Protein AF-A0A7C0V6V2-F1 (afdb_monomer)

pLDDT: mean 91.7, std 11.68, range [39.81, 98.38]

Mean predicted aligned error: 4.24 Å

Secondary structure (DSSP, 8-state):
--------HHHHHHHHHHHHHHHT--HHHHHHHHHHTSS-TT-HHHHHHHHHHTTT-TT--HHHHHHHHHHHHHHHHTT-

Structure (mmCIF, N/CA/C/O backbone):
data_AF-A0A7C0V6V2-F1
#
_entry.id   AF-A0A7C0V6V2-F1
#
loop_
_atom_site.group_PDB
_atom_site.id
_atom_site.type_symbol
_atom_site.label_atom_id
_atom_site.label_alt_id
_atom_site.label_comp_id
_atom_site.label_asym_id
_atom_site.label_entity_id
_atom_site.label_seq_id
_atom_site.pdbx_PDB_ins_code
_atom_site.Cartn_x
_atom_site.Cartn_y
_atom_site.Cartn_z
_atom_site.occupancy
_atom_site.B_iso_or_equiv
_atom_site.auth_seq_id
_atom_site.auth_comp_id
_atom_site.auth_asym_id
_atom_site.auth_atom_id
_atom_site.pdbx_PDB_model_num
ATOM 1 N N . MET A 1 1 ? -20.749 16.523 22.219 1.00 39.81 1 MET A N 1
ATOM 2 C CA . MET A 1 1 ? -20.365 15.253 21.572 1.00 39.81 1 MET A CA 1
ATOM 3 C C . MET A 1 1 ? -19.414 15.638 20.447 1.00 39.81 1 MET A C 1
ATOM 5 O O . MET A 1 1 ? -19.876 16.215 19.473 1.00 39.81 1 MET A O 1
ATOM 9 N N . ASN A 1 2 ? -18.098 15.509 20.642 1.00 43.00 2 ASN A N 1
ATOM 10 C CA . ASN A 1 2 ? -17.149 15.777 19.556 1.00 43.00 2 ASN A CA 1
ATOM 11 C C . ASN A 1 2 ? -17.291 14.625 18.558 1.00 43.00 2 ASN A C 1
ATOM 13 O O . ASN A 1 2 ? -17.146 13.483 18.994 1.00 43.00 2 ASN A O 1
ATOM 17 N N . PRO A 1 3 ? -17.592 14.868 17.272 1.00 49.28 3 PRO A N 1
ATOM 18 C CA . PRO A 1 3 ? -17.458 13.815 16.286 1.00 49.28 3 PRO A CA 1
ATOM 19 C C . PRO A 1 3 ? -15.960 13.532 16.196 1.00 49.28 3 PRO A C 1
ATOM 21 O O . PRO A 1 3 ? -15.198 14.349 15.679 1.00 49.28 3 PRO A O 1
ATOM 24 N N . GLU A 1 4 ? -15.514 12.432 16.803 1.00 57.22 4 GLU A N 1
ATOM 25 C CA . GLU A 1 4 ? -14.178 11.903 16.558 1.00 57.22 4 GLU A CA 1
ATOM 26 C C . GLU A 1 4 ? -14.022 11.836 15.037 1.00 57.22 4 GLU A C 1
ATOM 28 O O . GLU A 1 4 ? -14.821 11.189 14.358 1.00 57.22 4 GLU A O 1
ATOM 33 N N . LYS A 1 5 ? -13.082 12.613 14.480 1.00 58.97 5 LYS A N 1
ATOM 34 C CA . LYS A 1 5 ? -12.821 12.611 13.040 1.00 58.97 5 LYS A CA 1
ATOM 35 C C . LYS A 1 5 ? -12.514 11.172 12.651 1.00 58.97 5 LYS A C 1
ATOM 37 O O . LYS A 1 5 ? -11.470 10.650 13.036 1.00 58.97 5 LYS A O 1
ATOM 42 N N . GLN A 1 6 ? -13.427 10.548 11.917 1.00 70.94 6 GLN A N 1
ATOM 43 C CA . GLN A 1 6 ? -13.214 9.225 11.362 1.00 70.94 6 GLN A CA 1
ATOM 44 C C . GLN A 1 6 ? -11.954 9.293 10.497 1.00 70.94 6 GLN A C 1
ATOM 46 O O . GLN A 1 6 ? -11.876 10.100 9.570 1.00 70.94 6 GLN A O 1
ATOM 51 N N . VAL A 1 7 ? -10.930 8.525 10.871 1.00 82.69 7 VAL A N 1
ATOM 52 C CA . VAL A 1 7 ? -9.680 8.469 10.114 1.00 82.69 7 VAL A CA 1
ATOM 53 C C . VAL A 1 7 ? -9.984 7.800 8.781 1.00 82.69 7 VAL A C 1
ATOM 55 O O . VAL A 1 7 ? -10.499 6.683 8.743 1.00 82.69 7 VAL A O 1
ATOM 58 N N . ASP A 1 8 ? -9.679 8.493 7.690 1.00 93.75 8 ASP A N 1
ATOM 59 C CA . ASP A 1 8 ? -9.753 7.925 6.350 1.00 93.75 8 ASP A CA 1
ATOM 60 C C . ASP A 1 8 ? -8.517 7.048 6.116 1.00 93.75 8 ASP A C 1
ATOM 62 O O . ASP A 1 8 ? -7.452 7.513 5.698 1.00 93.75 8 ASP A O 1
ATOM 66 N N . TRP A 1 9 ? -8.653 5.762 6.434 1.00 96.06 9 TRP A N 1
ATOM 67 C CA . TRP A 1 9 ? -7.569 4.794 6.306 1.00 96.06 9 TRP A CA 1
ATOM 68 C C . TRP A 1 9 ? -7.097 4.606 4.870 1.00 96.06 9 TRP A C 1
ATOM 70 O O . TRP A 1 9 ? -5.911 4.349 4.672 1.00 96.06 9 TRP A O 1
ATOM 80 N N . PHE A 1 10 ? -7.968 4.803 3.875 1.00 97.06 10 PHE A N 1
ATOM 81 C CA . PHE A 1 10 ? -7.548 4.806 2.476 1.00 97.06 10 PHE A CA 1
ATOM 82 C C . PHE A 1 10 ? -6.570 5.949 2.218 1.00 97.06 10 PHE A C 1
ATOM 84 O O . PHE A 1 10 ? -5.498 5.737 1.652 1.00 97.06 10 PHE A O 1
ATOM 91 N N . GLN A 1 11 ? -6.894 7.156 2.681 1.00 97.31 11 GLN A N 1
ATOM 92 C CA . GLN A 1 11 ? -6.021 8.310 2.493 1.00 97.31 11 GLN A CA 1
ATOM 93 C C . GLN A 1 11 ? -4.682 8.161 3.233 1.00 97.31 11 GLN A C 1
ATOM 95 O O . GLN A 1 11 ? -3.650 8.587 2.703 1.00 97.31 11 GLN A O 1
ATOM 100 N N . GLU A 1 12 ? -4.678 7.551 4.421 1.00 96.25 12 GLU A N 1
ATOM 101 C CA . GLU A 1 12 ? -3.448 7.237 5.163 1.00 96.25 12 GLU A CA 1
ATOM 102 C C . GLU A 1 12 ? -2.595 6.188 4.440 1.00 96.25 12 GLU A C 1
ATOM 104 O O . GLU A 1 12 ? -1.397 6.400 4.232 1.00 96.25 12 GLU A O 1
ATOM 109 N N . GLY A 1 13 ? -3.217 5.108 3.961 1.00 97.38 13 GLY A N 1
ATOM 110 C CA . GLY A 1 13 ? -2.559 4.107 3.127 1.00 97.38 13 GLY A CA 1
ATOM 111 C C . GLY A 1 13 ? -1.958 4.716 1.864 1.00 97.38 13 GLY A C 1
ATOM 112 O O . GLY A 1 13 ? -0.797 4.478 1.550 1.00 97.38 13 GLY A O 1
ATOM 113 N N . TYR A 1 14 ? -2.703 5.585 1.179 1.00 98.06 14 TYR A N 1
ATOM 114 C CA . TYR A 1 14 ? -2.241 6.280 -0.023 1.00 98.06 14 TYR A CA 1
ATOM 115 C C . TYR A 1 14 ? -1.024 7.174 0.241 1.00 98.06 14 TYR A C 1
ATOM 117 O O . TYR A 1 14 ? -0.085 7.207 -0.556 1.00 98.06 14 TYR A O 1
ATOM 125 N N . ARG A 1 15 ? -0.990 7.888 1.374 1.00 97.50 15 ARG A N 1
ATOM 126 C CA . ARG A 1 15 ? 0.189 8.680 1.765 1.00 97.50 15 ARG A CA 1
ATOM 127 C C . ARG A 1 15 ? 1.401 7.792 2.026 1.00 97.50 15 ARG A C 1
ATOM 129 O O . ARG A 1 15 ? 2.488 8.124 1.557 1.00 97.50 15 ARG A O 1
ATOM 136 N N . ALA A 1 16 ? 1.208 6.673 2.722 1.00 96.62 16 ALA A N 1
ATOM 137 C CA . ALA A 1 16 ? 2.273 5.709 2.972 1.00 96.62 16 ALA A CA 1
ATOM 138 C C . ALA A 1 16 ? 2.792 5.083 1.668 1.00 96.62 16 ALA A C 1
ATOM 140 O O . ALA A 1 16 ? 3.996 5.077 1.439 1.00 96.62 16 ALA A O 1
ATOM 141 N N . GLY A 1 17 ? 1.899 4.665 0.767 1.00 97.00 17 GLY A N 1
ATOM 142 C CA . GLY A 1 17 ? 2.268 4.114 -0.539 1.00 97.00 17 GLY A CA 1
ATOM 143 C C . GLY A 1 17 ? 3.015 5.115 -1.416 1.00 97.00 17 GLY A C 1
ATOM 144 O O . GLY A 1 17 ? 3.964 4.745 -2.095 1.00 97.00 17 GLY A O 1
ATOM 145 N N . LYS A 1 18 ? 2.672 6.409 -1.349 1.00 97.62 18 LYS A N 1
ATOM 146 C CA . LYS A 1 18 ? 3.435 7.465 -2.034 1.00 97.62 18 LYS A CA 1
ATOM 147 C C . LYS A 1 18 ? 4.858 7.611 -1.505 1.00 97.62 18 LYS A C 1
ATOM 149 O O . LYS A 1 18 ? 5.763 7.866 -2.296 1.00 97.62 18 LYS A O 1
ATOM 154 N N . ALA A 1 19 ? 5.039 7.532 -0.188 1.00 96.44 19 ALA A N 1
ATOM 155 C CA . ALA A 1 19 ? 6.361 7.608 0.423 1.00 96.44 19 ALA A CA 1
ATOM 156 C C . ALA A 1 19 ? 7.189 6.373 0.053 1.00 96.44 19 ALA A C 1
ATOM 158 O O . ALA A 1 19 ? 8.289 6.526 -0.475 1.00 96.44 19 ALA A O 1
ATOM 159 N N . PHE A 1 20 ? 6.597 5.187 0.217 1.00 95.69 20 PHE A N 1
ATOM 160 C CA . PHE A 1 20 ? 7.198 3.912 -0.151 1.00 95.69 20 PHE A CA 1
ATOM 161 C C . PHE A 1 20 ? 7.651 3.916 -1.614 1.00 95.69 20 PHE A C 1
ATOM 163 O O . PHE A 1 20 ? 8.836 3.776 -1.894 1.00 95.69 20 PHE A O 1
ATOM 170 N N . ALA A 1 21 ? 6.742 4.212 -2.547 1.00 96.00 21 ALA A N 1
ATOM 171 C CA . ALA A 1 21 ? 7.034 4.183 -3.977 1.00 96.00 21 ALA A CA 1
ATOM 172 C C . ALA A 1 21 ? 8.119 5.173 -4.423 1.00 96.00 21 ALA A C 1
ATOM 174 O O . ALA A 1 21 ? 8.798 4.939 -5.416 1.00 96.00 21 ALA A O 1
ATOM 175 N N . ARG A 1 22 ? 8.271 6.296 -3.713 1.00 94.56 22 ARG A N 1
ATOM 176 C CA . ARG A 1 22 ? 9.217 7.351 -4.086 1.00 94.56 22 ARG A CA 1
ATOM 177 C C . ARG A 1 22 ? 10.606 7.168 -3.479 1.00 94.56 22 ARG A C 1
ATOM 179 O O . ARG A 1 22 ? 11.570 7.654 -4.068 1.00 94.56 22 ARG A O 1
ATOM 186 N N . PHE A 1 23 ? 10.695 6.585 -2.286 1.00 94.75 23 PHE A N 1
ATOM 187 C CA . PHE A 1 23 ? 11.915 6.631 -1.475 1.00 94.75 23 PHE A CA 1
ATOM 188 C C . PHE A 1 23 ? 12.411 5.269 -0.991 1.00 94.75 23 PHE A C 1
ATOM 190 O O . PHE A 1 23 ? 13.578 5.178 -0.623 1.00 94.75 23 PHE A O 1
ATOM 197 N N . GLU A 1 24 ? 11.554 4.249 -0.957 1.00 91.69 24 GLU A N 1
ATOM 198 C CA . GLU A 1 24 ? 11.871 2.948 -0.353 1.00 91.69 24 GLU A CA 1
ATOM 199 C C . GLU A 1 24 ? 11.865 1.824 -1.390 1.00 91.69 24 GLU A C 1
ATOM 201 O O . GLU A 1 24 ? 12.766 0.994 -1.376 1.00 91.69 24 GLU A O 1
ATOM 206 N N . ALA A 1 25 ? 10.882 1.829 -2.292 1.00 92.25 25 ALA A N 1
ATOM 207 C CA . ALA A 1 25 ? 10.633 0.737 -3.216 1.00 92.25 25 ALA A CA 1
ATOM 208 C C . ALA A 1 25 ? 11.619 0.714 -4.387 1.00 92.25 25 ALA A C 1
ATOM 210 O O . ALA A 1 25 ? 11.846 1.740 -5.039 1.00 92.25 25 ALA A O 1
ATOM 211 N N . ASP A 1 26 ? 12.117 -0.474 -4.721 1.00 93.94 26 ASP A N 1
ATOM 212 C CA . ASP A 1 26 ? 12.740 -0.711 -6.021 1.00 93.94 26 ASP A CA 1
ATOM 213 C C . ASP A 1 26 ? 11.701 -1.019 -7.125 1.00 93.94 26 ASP A C 1
ATOM 215 O O . ASP A 1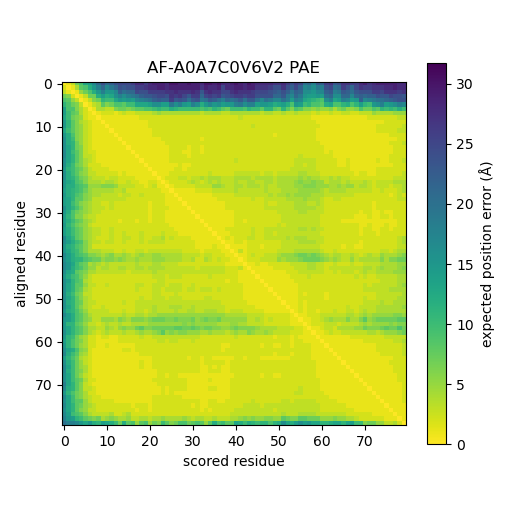 26 ? 10.485 -1.074 -6.901 1.00 93.94 26 ASP A O 1
ATOM 219 N N . TYR A 1 27 ? 12.173 -1.175 -8.367 1.00 92.56 27 TYR A N 1
ATOM 220 C CA . TYR A 1 27 ? 11.295 -1.463 -9.503 1.00 92.56 27 TYR A CA 1
ATOM 221 C C . TYR A 1 27 ? 10.559 -2.803 -9.357 1.00 92.56 27 TYR A C 1
ATOM 223 O O . TYR A 1 27 ? 9.389 -2.892 -9.734 1.00 92.56 27 TYR A O 1
ATOM 231 N N . ASP A 1 28 ? 11.212 -3.835 -8.819 1.00 95.06 28 ASP A N 1
ATOM 232 C CA . ASP A 1 28 ? 10.635 -5.176 -8.697 1.00 95.06 28 ASP A CA 1
ATOM 233 C C . ASP A 1 28 ? 9.550 -5.210 -7.619 1.00 95.06 28 ASP A C 1
ATOM 235 O O . ASP A 1 28 ? 8.494 -5.825 -7.808 1.00 95.06 28 ASP A O 1
ATOM 239 N N . GLU A 1 29 ? 9.769 -4.487 -6.525 1.00 94.81 29 GLU A N 1
ATOM 240 C CA . GLU A 1 29 ? 8.805 -4.259 -5.458 1.00 94.81 29 GLU A CA 1
ATOM 241 C C . GLU A 1 29 ? 7.574 -3.496 -5.962 1.00 94.81 29 GLU A C 1
ATOM 243 O O . GLU A 1 29 ? 6.437 -3.935 -5.749 1.00 94.81 29 GLU A O 1
ATOM 248 N N . LEU A 1 30 ? 7.773 -2.408 -6.714 1.00 94.81 30 LEU A N 1
ATOM 249 C CA . LEU A 1 30 ? 6.675 -1.679 -7.355 1.00 94.81 30 LEU A CA 1
ATOM 250 C C . LEU A 1 30 ? 5.925 -2.542 -8.374 1.00 94.81 30 LEU A C 1
ATOM 2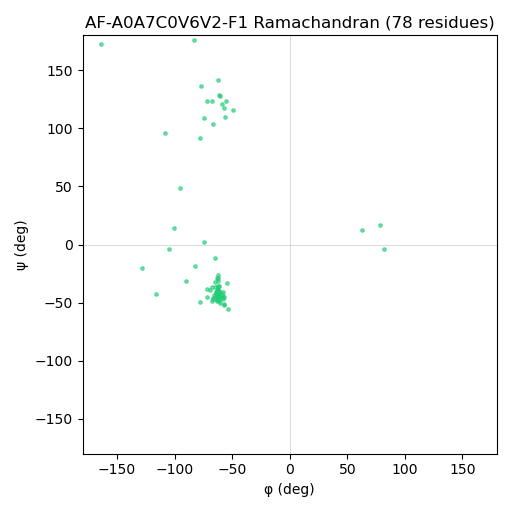52 O O . LEU A 1 30 ? 4.692 -2.554 -8.383 1.00 94.81 30 LEU A O 1
ATOM 256 N N . ALA A 1 31 ? 6.643 -3.309 -9.194 1.00 95.62 31 ALA A N 1
ATOM 257 C CA . ALA A 1 31 ? 6.049 -4.223 -10.162 1.00 95.62 31 ALA A CA 1
ATOM 258 C C . ALA A 1 31 ? 5.271 -5.357 -9.477 1.00 95.62 31 ALA A C 1
ATOM 260 O O . ALA A 1 31 ? 4.279 -5.853 -10.018 1.00 95.62 31 ALA A O 1
ATOM 261 N N . ALA A 1 32 ? 5.702 -5.809 -8.297 1.00 96.56 32 ALA A N 1
ATOM 262 C CA . ALA A 1 32 ? 4.976 -6.797 -7.506 1.00 96.56 32 ALA A CA 1
ATOM 263 C C . ALA A 1 32 ? 3.647 -6.227 -6.991 1.00 96.56 32 ALA A C 1
ATOM 265 O O . ALA A 1 32 ? 2.610 -6.869 -7.171 1.00 96.56 32 ALA A O 1
ATOM 266 N N . VAL A 1 33 ? 3.653 -5.011 -6.433 1.00 96.25 33 VAL A N 1
ATOM 267 C CA . VAL A 1 33 ? 2.425 -4.321 -5.997 1.00 96.25 33 VAL A CA 1
ATOM 268 C C . VAL A 1 33 ? 1.498 -4.054 -7.185 1.00 96.25 33 VAL A C 1
ATOM 270 O O . VAL A 1 33 ? 0.303 -4.335 -7.100 1.00 96.25 33 VAL A O 1
ATOM 273 N N . TYR A 1 34 ? 2.038 -3.575 -8.311 1.00 96.00 34 TYR A N 1
ATOM 274 C CA . TYR A 1 34 ? 1.274 -3.305 -9.531 1.00 96.00 34 TYR A CA 1
ATOM 275 C C . TYR A 1 34 ? 0.544 -4.554 -10.040 1.00 96.00 34 TYR A C 1
ATOM 277 O O . TYR A 1 34 ? -0.658 -4.512 -10.296 1.00 96.00 34 TYR A O 1
ATOM 285 N N . ARG A 1 35 ? 1.244 -5.694 -10.108 1.00 96.06 35 ARG A N 1
ATOM 286 C CA . ARG A 1 35 ? 0.658 -6.979 -10.525 1.00 96.06 35 ARG A CA 1
ATOM 287 C C . ARG A 1 35 ? -0.362 -7.522 -9.526 1.00 96.06 35 ARG A 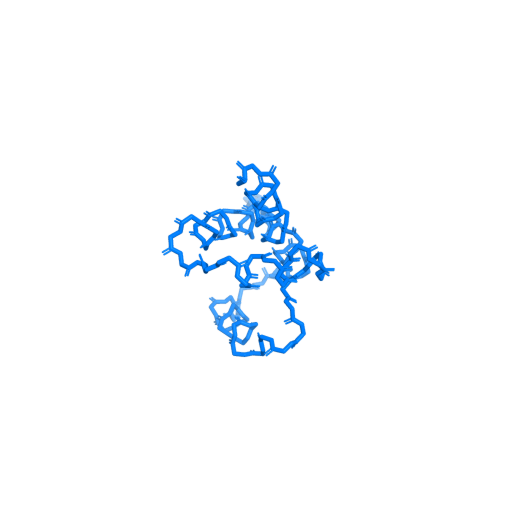C 1
ATOM 289 O O . ARG A 1 35 ? -1.346 -8.130 -9.937 1.00 9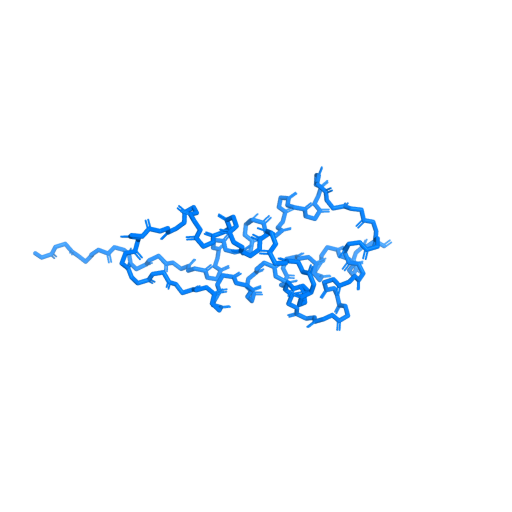6.06 35 ARG A O 1
ATOM 296 N N . ALA A 1 36 ? -0.122 -7.338 -8.229 1.00 96.25 36 ALA A N 1
ATOM 297 C CA . ALA A 1 36 ? -0.987 -7.855 -7.172 1.00 96.25 36 ALA A CA 1
ATOM 298 C C . ALA A 1 36 ? -2.212 -6.969 -6.887 1.00 96.25 36 ALA A C 1
ATOM 300 O O . ALA A 1 36 ? -3.150 -7.424 -6.231 1.00 96.25 36 ALA A O 1
ATOM 301 N N . GLY A 1 37 ? -2.195 -5.697 -7.300 1.00 95.44 37 GLY A N 1
ATOM 302 C CA . GLY A 1 37 ? -3.238 -4.718 -6.973 1.00 95.44 37 GLY A CA 1
ATOM 303 C C . GLY A 1 37 ? -3.368 -4.418 -5.471 1.00 95.44 37 GLY A C 1
ATOM 304 O O . GLY A 1 37 ? -4.368 -3.857 -5.032 1.00 95.44 37 GLY A O 1
ATOM 305 N N . SER A 1 38 ? -2.395 -4.849 -4.671 1.00 95.81 38 SER A N 1
ATOM 306 C CA . SER A 1 38 ? -2.396 -4.839 -3.206 1.00 95.81 38 SER A CA 1
ATOM 307 C C . SER A 1 38 ? -0.965 -5.043 -2.693 1.00 95.81 38 SER A C 1
ATOM 309 O O . SER A 1 38 ? -0.066 -5.349 -3.479 1.00 95.81 38 SER A O 1
ATOM 311 N N . ILE A 1 39 ? -0.732 -4.921 -1.382 1.00 94.75 39 ILE A N 1
ATOM 312 C CA . ILE A 1 39 ? 0.508 -5.421 -0.768 1.00 94.75 39 ILE A CA 1
ATOM 313 C C . ILE A 1 39 ? 0.650 -6.923 -1.124 1.00 94.75 39 ILE A C 1
ATOM 315 O O . ILE A 1 39 ? -0.268 -7.692 -0.833 1.00 94.75 39 ILE A O 1
ATOM 319 N N . PRO A 1 40 ? 1.748 -7.393 -1.744 1.00 95.69 40 PRO A N 1
ATOM 320 C CA . PRO A 1 40 ? 1.872 -8.783 -2.202 1.00 95.69 40 PRO A CA 1
ATOM 321 C C . PRO A 1 40 ? 1.800 -9.796 -1.060 1.00 95.69 40 PRO A C 1
ATOM 323 O O . PRO A 1 40 ? 2.354 -9.545 0.003 1.00 95.69 40 PRO A O 1
ATOM 326 N N . THR A 1 41 ? 1.149 -10.952 -1.239 1.00 88.31 41 THR A N 1
ATOM 327 C CA . THR A 1 41 ? 0.917 -11.936 -0.154 1.00 88.31 41 THR A CA 1
ATOM 328 C C . THR A 1 41 ? 2.189 -12.387 0.573 1.00 88.31 41 THR A C 1
ATOM 330 O O . THR A 1 41 ? 2.135 -12.563 1.777 1.00 88.31 41 THR A O 1
ATOM 333 N N . GLY A 1 42 ? 3.340 -12.480 -0.102 1.00 90.25 42 GLY A N 1
ATOM 334 C CA . GLY A 1 42 ? 4.616 -12.852 0.534 1.00 90.25 42 GLY A CA 1
ATOM 335 C C . GLY A 1 42 ? 5.271 -11.764 1.398 1.00 90.25 42 GLY A C 1
ATOM 336 O O . GLY A 1 42 ? 6.374 -11.966 1.892 1.00 90.25 42 GLY A O 1
ATOM 337 N N . TRP A 1 43 ? 4.640 -10.598 1.562 1.00 94.06 43 TRP A N 1
ATOM 338 C CA .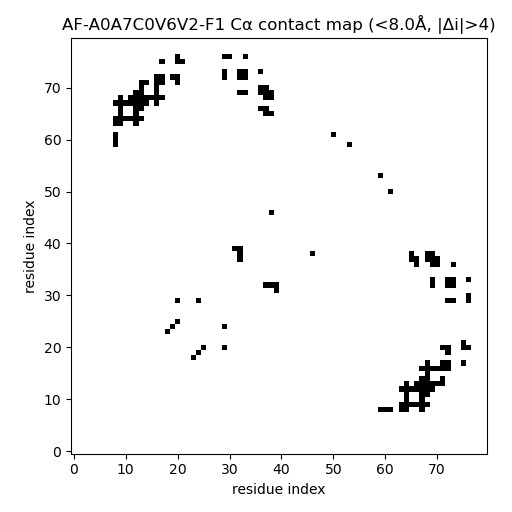 TRP A 1 43 ? 5.161 -9.477 2.354 1.00 94.06 43 TRP A CA 1
ATOM 339 C C . TRP A 1 43 ? 4.608 -9.495 3.785 1.00 94.06 43 TRP A C 1
ATOM 341 O O . TRP A 1 43 ? 4.096 -8.493 4.291 1.00 94.06 43 TRP A O 1
ATOM 351 N N . ASP A 1 44 ? 4.666 -10.654 4.438 1.00 93.62 44 ASP A N 1
ATOM 352 C CA . ASP A 1 44 ? 4.084 -10.856 5.770 1.00 93.62 44 ASP A CA 1
ATOM 353 C C . ASP A 1 44 ? 4.722 -9.955 6.831 1.00 93.62 44 ASP A C 1
ATOM 355 O O . ASP A 1 44 ? 4.017 -9.420 7.686 1.00 93.62 44 ASP A O 1
ATOM 359 N N . ILE A 1 45 ? 6.036 -9.719 6.737 1.00 93.25 45 ILE A N 1
ATOM 360 C CA . ILE A 1 45 ? 6.758 -8.809 7.639 1.00 93.25 45 ILE A CA 1
ATOM 361 C C . ILE A 1 45 ? 6.205 -7.386 7.505 1.00 93.25 45 ILE A C 1
ATOM 363 O O . ILE A 1 45 ? 5.815 -6.785 8.502 1.00 93.25 45 ILE A O 1
ATOM 367 N N . TYR A 1 46 ? 6.062 -6.884 6.276 1.00 92.62 46 TYR A N 1
ATOM 368 C CA . TYR A 1 46 ? 5.529 -5.543 6.023 1.00 92.62 46 TYR A CA 1
ATOM 369 C C . TYR A 1 46 ? 4.081 -5.393 6.515 1.00 92.62 46 TYR A C 1
ATOM 371 O O . TYR A 1 46 ? 3.718 -4.411 7.166 1.00 92.62 46 TYR A O 1
ATOM 379 N N . ARG A 1 47 ? 3.239 -6.409 6.271 1.00 94.44 47 ARG A N 1
ATOM 380 C CA . ARG A 1 47 ? 1.872 -6.449 6.812 1.00 94.44 47 ARG A CA 1
ATOM 381 C C . ARG A 1 47 ? 1.865 -6.409 8.338 1.00 94.44 47 ARG A C 1
ATOM 383 O O . ARG A 1 47 ? 1.083 -5.656 8.920 1.00 94.44 47 ARG A O 1
ATOM 390 N N . ALA A 1 48 ? 2.712 -7.213 8.978 1.00 94.81 48 ALA A N 1
ATOM 391 C CA . ALA A 1 48 ? 2.814 -7.282 10.429 1.00 94.81 48 ALA A CA 1
ATOM 392 C C . ALA A 1 48 ? 3.279 -5.948 11.027 1.00 94.81 48 ALA A C 1
ATOM 394 O O . ALA A 1 48 ? 2.734 -5.522 12.042 1.00 94.81 48 ALA A O 1
ATOM 395 N N . GLU A 1 49 ? 4.213 -5.248 10.383 1.00 94.69 49 GLU A N 1
ATOM 396 C CA . GLU A 1 49 ? 4.656 -3.916 10.805 1.00 94.69 49 GLU A CA 1
ATOM 397 C C . GLU A 1 49 ? 3.524 -2.885 10.771 1.00 94.69 49 GLU A C 1
ATOM 399 O O . GLU A 1 49 ? 3.352 -2.135 11.735 1.00 94.69 49 GLU A O 1
ATOM 404 N N . ILE A 1 50 ? 2.714 -2.870 9.706 1.00 94.31 50 ILE A N 1
ATOM 405 C CA . ILE A 1 50 ? 1.545 -1.982 9.605 1.00 94.31 50 ILE A CA 1
ATOM 406 C C . ILE A 1 50 ? 0.527 -2.315 10.702 1.00 94.31 50 ILE A C 1
ATOM 408 O O . ILE A 1 50 ? 0.062 -1.421 11.412 1.00 94.31 50 ILE A O 1
ATOM 412 N N . LEU A 1 51 ? 0.198 -3.599 10.867 1.00 94.38 51 LEU A N 1
ATOM 413 C CA . LEU A 1 51 ? -0.748 -4.055 11.888 1.00 94.38 51 LEU A CA 1
ATOM 414 C C . LEU A 1 51 ? -0.262 -3.711 13.300 1.00 94.38 51 LEU A C 1
ATOM 416 O O . LEU A 1 51 ? -1.051 -3.256 14.123 1.00 94.38 51 LEU A O 1
ATOM 420 N N . ASN A 1 52 ? 1.035 -3.870 13.569 1.00 96.00 52 ASN A N 1
ATOM 421 C CA . ASN A 1 52 ? 1.634 -3.537 14.855 1.00 96.00 52 ASN A CA 1
ATOM 422 C C . ASN A 1 52 ? 1.659 -2.019 15.102 1.00 96.00 52 ASN A C 1
ATOM 424 O O . ASN A 1 52 ? 1.371 -1.568 16.207 1.00 96.00 52 ASN A O 1
ATOM 428 N N . ARG A 1 53 ? 1.935 -1.209 14.070 1.00 94.06 53 ARG A N 1
ATOM 429 C CA . ARG A 1 53 ? 1.908 0.263 14.155 1.00 94.06 53 ARG A CA 1
ATOM 430 C C . ARG A 1 53 ? 0.525 0.803 14.519 1.00 94.06 53 ARG A C 1
ATOM 432 O O . ARG A 1 53 ? 0.430 1.800 15.230 1.00 94.06 53 ARG A O 1
ATOM 439 N N . HIS A 1 54 ? -0.531 0.159 14.030 1.00 93.12 54 HIS A N 1
ATOM 440 C CA . HIS A 1 54 ? -1.919 0.540 14.301 1.00 93.12 54 HIS A CA 1
ATOM 441 C C . HIS A 1 54 ? -2.584 -0.332 15.374 1.00 93.12 54 HIS A C 1
ATOM 443 O O . HIS A 1 54 ? -3.805 -0.281 15.555 1.00 93.12 54 HIS A O 1
ATOM 449 N N . LEU A 1 55 ? -1.793 -1.104 16.124 1.00 93.31 55 LEU A N 1
ATOM 450 C CA . LEU A 1 55 ? -2.298 -1.950 17.193 1.00 93.31 55 LEU A CA 1
ATOM 451 C C . LEU A 1 55 ? -2.984 -1.095 18.265 1.00 93.31 55 LEU A C 1
ATOM 453 O O . LEU A 1 55 ? -2.430 -0.121 18.770 1.00 93.31 55 LEU A O 1
ATOM 457 N N . GLY A 1 56 ? -4.219 -1.458 18.611 1.00 89.50 56 GLY A N 1
A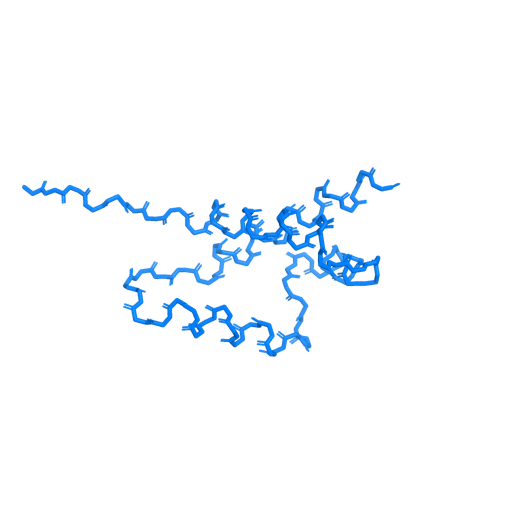TOM 458 C CA . GLY A 1 56 ? -5.019 -0.728 19.598 1.00 89.50 56 GLY A CA 1
ATOM 459 C C . GLY A 1 56 ? -5.733 0.519 19.061 1.00 89.50 56 GLY A C 1
ATOM 460 O O . GLY A 1 56 ? -6.531 1.106 19.795 1.00 89.50 56 GLY A O 1
ATOM 461 N N . VAL A 1 57 ? -5.534 0.902 17.792 1.00 91.62 57 VAL A N 1
ATOM 462 C CA . VAL A 1 57 ? -6.328 1.965 17.165 1.00 91.62 57 VAL A CA 1
ATOM 463 C C . VAL A 1 57 ? -7.721 1.427 16.844 1.00 91.62 57 VAL A C 1
ATOM 465 O O . VAL A 1 57 ? -7.913 0.606 15.944 1.00 91.62 57 VAL A O 1
ATOM 468 N N . LYS A 1 58 ? -8.721 1.889 17.600 1.00 88.25 58 LYS A N 1
ATOM 469 C CA . LYS A 1 58 ? -10.119 1.509 17.373 1.00 88.25 58 LYS A CA 1
ATOM 470 C C . LYS A 1 58 ? -10.563 1.950 15.980 1.00 88.25 58 LYS A C 1
ATOM 472 O O . LYS A 1 58 ? -10.414 3.110 15.614 1.00 88.25 58 LYS A O 1
ATOM 477 N N . GLY A 1 59 ? -11.132 1.011 15.230 1.00 89.75 59 GLY A N 1
ATOM 478 C CA . GLY A 1 59 ? -11.620 1.265 13.878 1.00 89.75 59 GLY A CA 1
ATOM 479 C C . GLY A 1 59 ? -10.526 1.314 12.815 1.00 89.75 59 GLY A C 1
ATOM 480 O O . GLY A 1 59 ? -10.799 1.833 11.739 1.00 89.75 59 GLY A O 1
ATOM 481 N N . PHE A 1 60 ? -9.316 0.807 13.091 1.00 94.25 60 PHE A N 1
ATOM 482 C CA . PHE A 1 60 ? -8.323 0.588 12.041 1.00 94.25 60 PHE A CA 1
ATOM 483 C C . PHE A 1 60 ? -8.867 -0.364 10.971 1.00 94.25 60 PHE A C 1
ATOM 485 O O . PHE A 1 60 ? -9.220 -1.506 11.270 1.00 94.25 60 PHE A O 1
ATOM 492 N N . ASP A 1 61 ? -8.914 0.115 9.729 1.00 95.62 61 ASP A N 1
ATOM 493 C CA . ASP A 1 61 ? -9.305 -0.669 8.562 1.00 95.62 61 ASP A CA 1
ATOM 494 C C . ASP A 1 61 ? -8.069 -0.949 7.699 1.00 95.62 61 ASP A C 1
ATOM 496 O O . ASP A 1 61 ? -7.646 -0.138 6.869 1.00 95.62 61 ASP A O 1
ATOM 500 N N . PHE A 1 62 ? -7.483 -2.129 7.912 1.00 95.19 62 PHE A N 1
ATOM 501 C CA . PHE A 1 62 ? -6.319 -2.578 7.156 1.00 95.19 62 PHE A CA 1
ATOM 502 C C . PHE A 1 62 ? -6.619 -2.729 5.660 1.00 95.19 62 PHE A C 1
ATOM 504 O O . PHE A 1 62 ? -5.735 -2.509 4.835 1.00 95.19 62 PHE A O 1
ATOM 511 N N . GLN A 1 63 ? -7.849 -3.087 5.287 1.00 96.19 63 GLN A N 1
ATOM 512 C CA . GLN A 1 63 ? -8.213 -3.267 3.886 1.00 96.19 63 GLN A CA 1
ATOM 513 C C . GLN A 1 63 ? -8.283 -1.917 3.170 1.00 96.19 63 GLN A C 1
ATOM 515 O O . GLN A 1 63 ? -7.706 -1.773 2.092 1.00 96.19 63 GLN A O 1
ATOM 520 N N . ALA A 1 64 ? -8.915 -0.912 3.783 1.00 97.06 64 ALA A N 1
ATOM 521 C CA . ALA A 1 64 ? -8.924 0.452 3.259 1.00 97.06 64 ALA A CA 1
ATOM 522 C C . ALA A 1 64 ? -7.498 1.011 3.134 1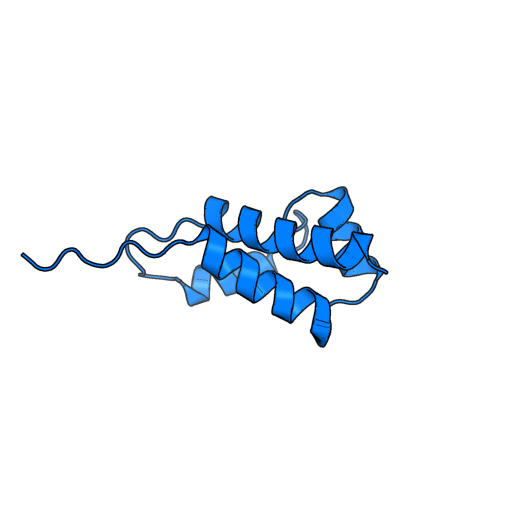.00 97.06 64 ALA A C 1
ATOM 524 O O . ALA A 1 64 ? -7.136 1.529 2.076 1.00 97.06 64 ALA A O 1
ATOM 525 N N . TYR A 1 65 ? -6.665 0.821 4.164 1.00 97.69 65 TYR A N 1
ATOM 526 C CA . TYR A 1 65 ? -5.250 1.196 4.132 1.00 97.69 65 TYR A CA 1
ATOM 527 C C . TYR A 1 65 ? -4.492 0.521 2.983 1.00 97.69 65 TYR A C 1
ATOM 529 O O . TYR A 1 65 ? -3.847 1.193 2.179 1.00 97.69 65 TYR A O 1
ATOM 537 N N . ASN A 1 66 ? -4.603 -0.801 2.864 1.00 97.62 66 ASN A N 1
ATOM 538 C CA . ASN A 1 66 ? -3.947 -1.580 1.816 1.00 97.62 66 ASN A CA 1
ATOM 539 C C . ASN A 1 66 ? -4.365 -1.110 0.410 1.00 97.62 66 ASN A C 1
ATOM 541 O O . ASN A 1 66 ? -3.516 -0.932 -0.462 1.00 97.62 66 ASN A O 1
ATOM 545 N N . ASN A 1 67 ? -5.654 -0.828 0.202 1.00 97.94 67 ASN A N 1
ATOM 546 C CA . ASN A 1 67 ? -6.160 -0.318 -1.074 1.00 97.94 67 ASN A CA 1
ATOM 547 C C . ASN A 1 67 ? -5.571 1.056 -1.420 1.00 97.94 67 ASN A C 1
ATOM 549 O O . ASN A 1 67 ? -5.166 1.286 -2.560 1.00 97.94 67 ASN A O 1
ATOM 553 N N . GLY A 1 68 ? -5.495 1.962 -0.441 1.00 98.06 68 GLY A N 1
ATOM 554 C CA . GLY A 1 68 ? -4.866 3.269 -0.620 1.00 98.06 68 GLY A CA 1
ATOM 555 C C . GLY A 1 68 ? -3.384 3.145 -0.961 1.00 98.06 68 GLY A C 1
ATOM 556 O O . GLY A 1 68 ? -2.912 3.753 -1.924 1.00 98.06 68 GLY A O 1
ATOM 557 N N . PHE A 1 69 ? -2.667 2.308 -0.210 1.00 98.19 69 PHE A N 1
ATOM 558 C CA . PHE A 1 69 ? -1.247 2.032 -0.410 1.00 98.19 69 PHE A CA 1
ATOM 559 C C . PHE A 1 69 ? -0.962 1.523 -1.822 1.00 98.19 69 PHE A C 1
ATOM 561 O O . PHE A 1 69 ? -0.140 2.094 -2.545 1.00 98.19 69 PHE A O 1
ATOM 568 N N . ALA A 1 70 ? -1.687 0.488 -2.241 1.00 97.94 70 ALA 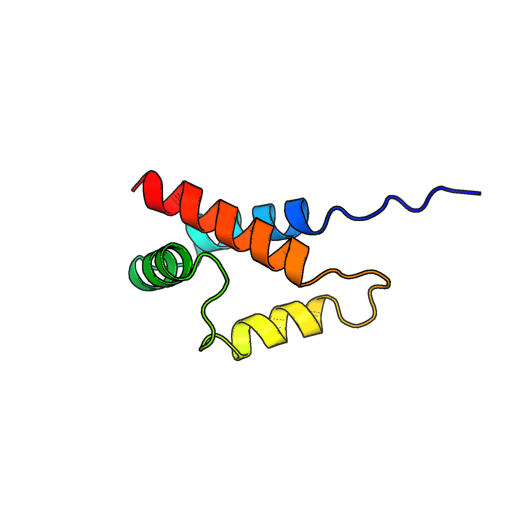A N 1
ATOM 569 C CA . ALA A 1 70 ? -1.517 -0.104 -3.556 1.00 97.94 70 ALA A CA 1
ATOM 570 C C . ALA A 1 70 ? -1.859 0.888 -4.667 1.00 97.94 70 ALA A C 1
ATOM 572 O O . ALA A 1 70 ? -1.119 0.988 -5.643 1.00 97.94 70 ALA A O 1
ATOM 573 N N . ARG A 1 71 ? -2.920 1.689 -4.491 1.00 98.38 71 ARG A N 1
ATOM 574 C CA . ARG A 1 71 ? -3.290 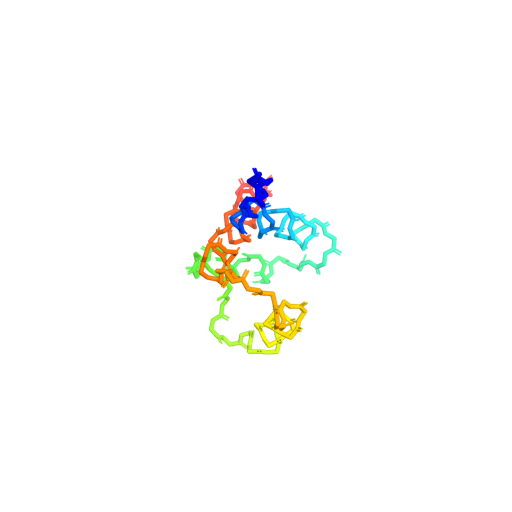2.725 -5.458 1.00 98.38 71 ARG A CA 1
ATOM 575 C C . ARG A 1 71 ? -2.161 3.729 -5.682 1.00 98.38 71 ARG A C 1
ATOM 577 O O . ARG A 1 71 ? -1.877 4.057 -6.829 1.00 98.38 71 ARG A O 1
ATOM 584 N N . ALA A 1 72 ? -1.510 4.193 -4.618 1.00 97.94 72 ALA A N 1
ATOM 585 C CA . ALA A 1 72 ? -0.384 5.115 -4.735 1.00 97.94 72 ALA A CA 1
ATOM 586 C C . ALA A 1 72 ? 0.818 4.490 -5.460 1.00 97.94 72 ALA A C 1
ATOM 588 O O . ALA A 1 72 ? 1.423 5.149 -6.305 1.00 97.94 72 ALA A O 1
ATOM 589 N N . CYS A 1 73 ? 1.138 3.227 -5.164 1.00 97.75 73 CYS A N 1
ATOM 590 C CA . CYS A 1 73 ? 2.232 2.510 -5.822 1.00 97.75 73 CYS A CA 1
ATOM 591 C C . CYS A 1 73 ? 1.950 2.290 -7.314 1.00 97.75 73 CYS A C 1
ATOM 593 O O . CYS A 1 73 ? 2.824 2.531 -8.141 1.00 97.75 73 CYS A O 1
ATOM 595 N N . ILE A 1 74 ? 0.719 1.904 -7.665 1.00 97.25 74 ILE A N 1
ATOM 596 C CA . ILE A 1 74 ? 0.271 1.732 -9.054 1.00 97.25 74 ILE A CA 1
ATOM 597 C C . ILE A 1 74 ? 0.382 3.051 -9.821 1.00 97.25 74 ILE A C 1
ATOM 599 O O . ILE A 1 74 ? 1.006 3.093 -10.874 1.00 97.25 74 ILE A O 1
ATOM 603 N N . GLU A 1 75 ? -0.157 4.143 -9.271 1.00 97.31 75 GLU A N 1
ATOM 604 C CA . GLU A 1 75 ? -0.096 5.464 -9.914 1.00 97.31 75 GLU A CA 1
ATOM 605 C C . GLU A 1 75 ? 1.330 5.986 -10.098 1.00 97.31 75 GLU A C 1
ATOM 607 O O . GLU A 1 75 ? 1.561 6.853 -10.945 1.00 97.31 75 GLU A O 1
ATOM 612 N N . PHE A 1 76 ? 2.262 5.541 -9.256 1.00 96.25 76 PHE A N 1
ATOM 613 C CA . PHE A 1 76 ? 3.673 5.863 -9.398 1.00 96.25 76 PHE A CA 1
ATOM 614 C C . PHE A 1 76 ? 4.315 5.002 -10.486 1.00 96.25 76 PHE A C 1
ATOM 616 O O . PHE A 1 76 ? 4.936 5.555 -11.386 1.00 96.25 76 PHE A O 1
ATOM 623 N N . TYR A 1 77 ? 4.104 3.684 -10.450 1.00 95.19 77 TYR A N 1
ATOM 624 C CA . TYR A 1 77 ? 4.633 2.735 -11.430 1.00 95.19 77 TYR A CA 1
ATOM 625 C C . TYR A 1 77 ? 4.192 3.058 -12.864 1.00 95.19 77 TYR A C 1
ATOM 627 O O . TYR A 1 77 ? 5.011 3.035 -13.771 1.00 95.19 77 TYR A O 1
ATOM 635 N N . GLU A 1 78 ? 2.931 3.450 -13.069 1.00 94.12 78 GLU A N 1
ATOM 636 C CA . GLU A 1 78 ? 2.398 3.850 -14.384 1.00 94.12 78 GLU A CA 1
ATOM 637 C C . GLU A 1 78 ? 3.040 5.127 -14.964 1.00 94.12 78 GLU A C 1
ATOM 639 O O . GLU A 1 78 ? 2.798 5.462 -16.123 1.00 94.12 78 GLU A O 1
ATOM 644 N N . LYS A 1 79 ? 3.812 5.874 -14.165 1.00 92.69 79 LYS A N 1
ATOM 645 C CA . LYS A 1 79 ? 4.490 7.117 -14.574 1.00 92.69 79 LYS A CA 1
ATOM 646 C C . LYS A 1 79 ? 5.996 6.953 -14.787 1.00 92.69 79 LYS A C 1
ATOM 648 O O . LYS A 1 79 ? 6.638 7.944 -15.142 1.00 92.69 79 LYS A O 1
ATOM 653 N N . ILE A 1 80 ? 6.540 5.767 -14.515 1.00 85.75 80 ILE A N 1
ATOM 654 C CA . ILE A 1 80 ? 7.937 5.398 -14.788 1.00 85.75 80 ILE A CA 1
ATOM 655 C C . ILE A 1 80 ? 8.031 4.927 -16.238 1.00 85.75 80 ILE A C 1
ATOM 657 O O . ILE A 1 80 ? 8.958 5.399 -16.932 1.00 85.75 80 ILE A O 1
#

Foldseek 3Di:
DPPPPDDQLLQVLLVVLLCCLPPPDDLVCLVQLLVVLWNHPVVVVVLVVVCVVCPPPPPDDVPSSRNSNSVNSNVSSVVD

Radius of gyration: 13.25 Å; Cα contacts (8 Å, |Δi|>4): 86; chains: 1; bounding box: 33×29×36 Å

Sequence (80 aa):
MNPEKQVDWFQEGYRAGKAFARFEADYDELAAVYRAGSIPTGWDIYRAEILNRHLGVKGFDFQAYNNGFARACIEFYEKI

Solvent-accessible surface area (backbone atoms only — not comparable to full-atom values): 4480 Å² total; per-residue (Å²): 133,80,79,73,78,78,78,58,35,30,61,52,18,23,53,51,17,43,50,38,55,74,75,70,49,53,70,68,57,40,51,43,25,50,75,57,66,22,77,46,86,90,44,55,66,62,51,49,51,54,53,60,75,49,60,89,50,84,85,69,44,68,66,44,17,36,47,19,18,21,50,30,26,35,63,49,57,81,70,110

Nearest PDB structures (foldseek):
  7f6j-assembly1_C  TM=3.626E-01  e=7.362E+00  Homo sapiens